Protein AF-G8TDH4-F1 (afdb_monomer)

Solvent-accessible surface area (backbone atoms only — not comparable to full-atom values): 6340 Å² total; per-residue (Å²): 142,82,85,84,94,84,85,73,99,62,76,85,73,72,86,79,79,88,79,86,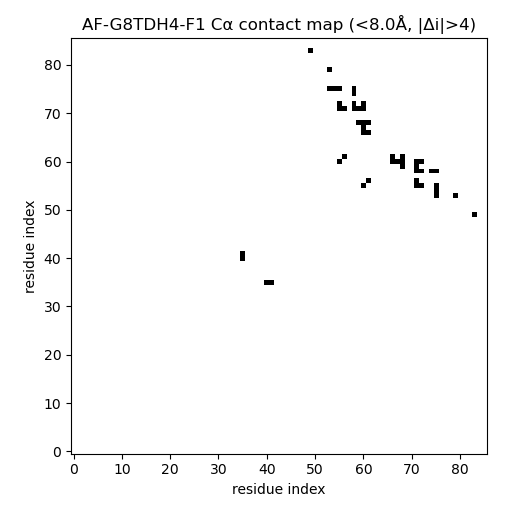82,94,80,83,81,83,87,71,78,80,75,70,74,69,83,63,42,98,92,47,63,85,82,85,83,80,90,84,75,77,92,74,84,83,62,45,56,83,51,68,35,60,96,76,88,73,61,81,42,65,66,16,49,52,49,45,52,53,57,54,57,54,65,76,77,112

Foldseek 3Di:
DDDDDDDDPPPVPPPPPPDDDPDPPPPDDDPPPPCDDPVDDDDDDDDDADPDDFDLVVLVDDPPVPDDSVNSVVVSVVVRVVVVVD

Organism: Niastella koreensis (strain DSM 17620 / KACC 11465 / NBRC 106392 / GR20-10) (NCBI:txid700598)

Radius of gyration: 41.24 Å; Cα contacts (8 Å, |Δi|>4): 25; chains: 1; bounding box: 102×32×81 Å

InterPro domains:
  IPR011050 Pectin lyase fold/virulence factor [SSF51126] (46-82)
  IPR012334 Pectin lyase fold [G3DSA:2.160.20.10] (31-85)

Mean predicted aligned error: 17.44 Å

Secondary structure (DSSP, 8-state):
--------TTGGGSTTS--S---S----------S-BTTBPPPPPPPP--S----GGGGT---SSSS-THHHHHHHHHHHHHHT--

Sequence (86 aa):
MVIMMKKNKIVSGIMAMVCLPVAFLHGQTSKEKETFSWSNLPGVEQPVFNTDTFNIVQFGSVADGLTLNTNSINKAISTCSEKVVA

Structure (mmCIF, N/CA/C/O backbone):
data_AF-G8TDH4-F1
#
_entry.id   AF-G8TDH4-F1
#
loop_
_atom_site.group_PDB
_atom_site.id
_atom_site.type_symbol
_atom_site.label_atom_id
_atom_site.label_alt_id
_atom_site.label_comp_id
_atom_site.label_asym_id
_atom_site.label_entity_id
_atom_site.label_seq_id
_atom_site.pdbx_PDB_ins_code
_atom_site.Cartn_x
_atom_site.Cartn_y
_atom_site.Cartn_z
_atom_site.occupancy
_atom_site.B_iso_or_equiv
_atom_site.auth_seq_id
_atom_site.auth_comp_id
_atom_site.auth_asym_id
_atom_site.auth_atom_id
_atom_site.pdbx_PDB_model_num
ATOM 1 N N . MET A 1 1 ? 82.591 -18.510 -67.662 1.00 45.75 1 MET A N 1
ATOM 2 C CA . MET A 1 1 ? 81.833 -18.015 -66.494 1.00 45.75 1 MET A CA 1
ATOM 3 C C . MET A 1 1 ? 82.807 -17.958 -65.325 1.00 45.75 1 MET A C 1
ATOM 5 O O . MET A 1 1 ? 83.179 -18.988 -64.787 1.00 45.75 1 MET A O 1
ATOM 9 N N . VAL A 1 2 ? 83.368 -16.774 -65.089 1.00 40.12 2 VAL A N 1
ATOM 10 C CA . VAL A 1 2 ? 84.573 -16.521 -64.287 1.00 40.12 2 VAL A CA 1
ATOM 11 C C . VAL A 1 2 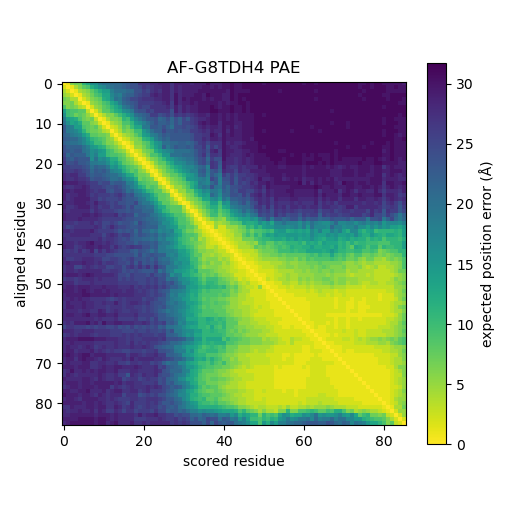? 84.150 -15.758 -63.024 1.00 40.12 2 VAL A C 1
ATOM 13 O O . VAL A 1 2 ? 83.580 -14.684 -63.139 1.00 40.12 2 VAL A O 1
ATOM 16 N N . ILE A 1 3 ? 84.454 -16.338 -61.857 1.00 44.28 3 IL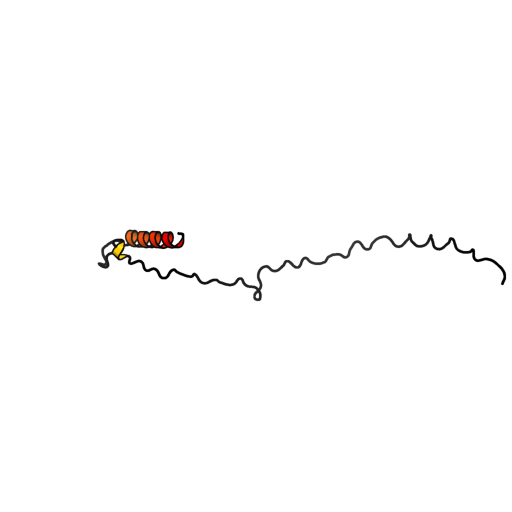E A N 1
ATOM 17 C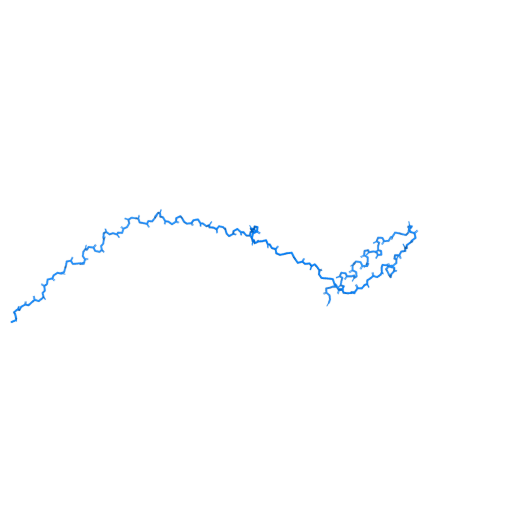 CA . ILE A 1 3 ? 84.854 -15.675 -60.597 1.00 44.28 3 ILE A CA 1
ATOM 18 C C . ILE A 1 3 ? 83.811 -14.865 -59.775 1.00 44.28 3 ILE A C 1
ATOM 20 O O . ILE A 1 3 ? 83.357 -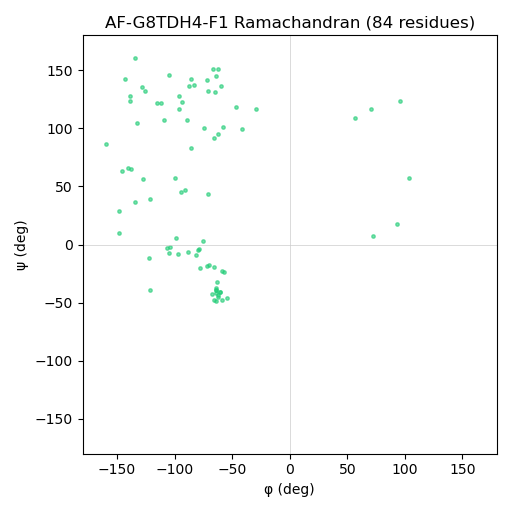13.791 -60.143 1.00 44.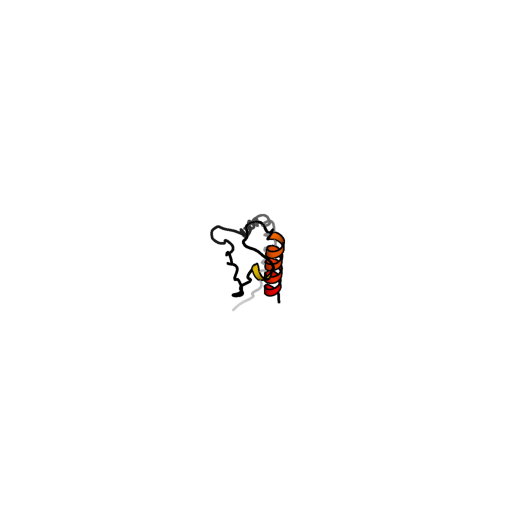28 3 ILE A O 1
ATOM 24 N N . MET A 1 4 ? 83.594 -15.390 -58.555 1.00 38.62 4 MET A N 1
ATOM 25 C CA . MET A 1 4 ? 83.424 -14.749 -57.230 1.00 38.62 4 MET A CA 1
ATOM 26 C C . MET A 1 4 ? 82.333 -13.687 -56.988 1.00 38.62 4 MET A C 1
ATOM 28 O O . MET A 1 4 ? 82.509 -12.497 -57.234 1.00 38.62 4 MET A O 1
ATOM 32 N N . MET A 1 5 ? 81.317 -14.092 -56.217 1.00 53.91 5 MET A N 1
ATOM 33 C CA . MET A 1 5 ? 80.586 -13.218 -55.293 1.00 53.91 5 MET A CA 1
ATOM 34 C C . MET A 1 5 ? 81.273 -13.221 -53.918 1.00 53.91 5 MET A C 1
ATOM 36 O O . MET A 1 5 ? 81.158 -14.187 -53.167 1.00 53.91 5 MET A O 1
ATOM 40 N N . LYS A 1 6 ? 81.961 -12.131 -53.554 1.00 55.12 6 LYS A N 1
ATOM 41 C CA . LYS A 1 6 ? 82.209 -11.768 -52.145 1.00 55.12 6 LYS A CA 1
ATOM 42 C C . LYS A 1 6 ? 82.545 -10.286 -52.016 1.00 55.12 6 LYS A C 1
ATOM 44 O O . LYS A 1 6 ? 83.711 -9.909 -52.002 1.00 55.12 6 LYS A O 1
ATOM 49 N N . LYS A 1 7 ? 81.523 -9.440 -51.896 1.00 54.72 7 LYS A N 1
ATOM 50 C CA . LYS A 1 7 ? 81.668 -8.053 -51.439 1.00 54.72 7 LYS A CA 1
ATOM 51 C C . LYS A 1 7 ? 80.456 -7.671 -50.583 1.00 54.72 7 LYS A C 1
ATOM 53 O O . LYS A 1 7 ? 79.343 -8.074 -50.894 1.00 54.72 7 LYS A O 1
ATOM 58 N N . ASN A 1 8 ? 80.725 -6.885 -49.537 1.00 50.97 8 ASN A N 1
ATOM 59 C CA . ASN A 1 8 ? 79.784 -6.055 -48.765 1.00 50.97 8 ASN A CA 1
ATOM 60 C C . ASN A 1 8 ? 79.343 -6.562 -47.379 1.00 50.97 8 ASN A C 1
ATOM 62 O O . ASN A 1 8 ? 78.165 -6.567 -47.041 1.00 50.97 8 ASN A O 1
ATOM 66 N N . LYS A 1 9 ? 80.323 -6.806 -46.496 1.00 50.50 9 LYS A N 1
ATOM 67 C CA . LYS A 1 9 ? 80.161 -6.697 -45.028 1.00 50.50 9 LYS A CA 1
ATOM 68 C C . LYS A 1 9 ? 80.024 -5.226 -44.559 1.00 50.50 9 LYS A C 1
ATOM 70 O O . LYS A 1 9 ? 80.696 -4.821 -43.620 1.00 50.50 9 LYS A O 1
ATOM 75 N N . ILE A 1 10 ? 79.231 -4.401 -45.250 1.00 54.47 10 ILE A N 1
ATOM 76 C CA . ILE A 1 10 ? 79.121 -2.944 -44.982 1.00 54.47 10 ILE A CA 1
ATOM 77 C C . ILE A 1 10 ? 77.671 -2.521 -44.669 1.00 54.47 10 ILE A C 1
ATOM 79 O O . ILE A 1 10 ? 77.437 -1.454 -44.117 1.00 54.47 10 ILE A O 1
ATOM 83 N N . VAL A 1 11 ? 76.676 -3.386 -44.898 1.00 49.47 11 VAL A N 1
ATOM 84 C CA . VAL A 1 11 ? 75.254 -3.045 -44.664 1.00 49.47 11 VAL A CA 1
ATOM 85 C C . VAL A 1 11 ? 74.839 -3.179 -43.185 1.00 49.47 11 VAL A C 1
ATOM 87 O O . VAL A 1 11 ? 73.783 -2.705 -42.787 1.00 49.47 11 VAL A O 1
ATOM 90 N N . SER A 1 12 ? 75.696 -3.742 -42.327 1.00 45.19 12 SER A N 1
ATOM 91 C CA . SER A 1 12 ? 75.403 -3.932 -40.895 1.00 45.19 12 SER A CA 1
ATOM 92 C C . SER A 1 12 ? 75.572 -2.665 -40.035 1.00 45.19 12 SER A C 1
ATOM 94 O O . SER A 1 12 ? 75.313 -2.723 -38.838 1.00 45.19 12 SER A O 1
ATOM 96 N N . GLY A 1 13 ? 76.035 -1.544 -40.606 1.00 47.84 13 GLY A N 1
ATOM 97 C CA . GLY A 1 13 ? 76.460 -0.358 -39.846 1.00 47.84 13 GLY A CA 1
ATOM 98 C C . GLY A 1 13 ? 75.534 0.862 -39.884 1.00 47.84 13 GLY A C 1
ATOM 99 O O . GLY A 1 13 ? 75.839 1.848 -39.226 1.00 47.84 13 GLY A O 1
ATOM 100 N N . ILE A 1 14 ? 74.427 0.837 -40.635 1.00 50.91 14 ILE A N 1
ATOM 101 C CA . ILE A 1 14 ? 73.538 2.016 -40.777 1.00 50.91 14 ILE A CA 1
ATOM 102 C C . ILE A 1 14 ? 72.244 1.858 -39.952 1.00 50.91 14 ILE A C 1
ATOM 104 O O . ILE A 1 14 ? 71.499 2.808 -39.733 1.00 50.91 14 ILE A O 1
ATOM 108 N N . MET A 1 15 ? 72.014 0.682 -39.368 1.00 48.81 15 MET A N 1
ATOM 109 C CA . MET A 1 15 ? 70.836 0.383 -38.550 1.00 48.81 15 MET A CA 1
ATOM 110 C C . MET A 1 15 ? 71.076 0.676 -37.059 1.00 48.81 15 MET A C 1
ATOM 112 O O . MET A 1 15 ? 70.817 -0.166 -36.209 1.00 48.81 15 MET A O 1
ATOM 116 N N . ALA A 1 16 ? 71.647 1.839 -36.732 1.00 52.53 16 ALA A N 1
ATOM 117 C CA . ALA A 1 16 ? 71.904 2.228 -35.337 1.00 52.53 16 ALA A CA 1
ATOM 118 C C . ALA A 1 16 ? 71.824 3.743 -35.054 1.00 52.53 16 ALA A C 1
ATOM 120 O O . ALA A 1 16 ? 72.183 4.169 -33.962 1.00 52.53 16 ALA A O 1
ATOM 121 N N . MET A 1 17 ? 71.346 4.572 -35.992 1.00 53.28 17 MET A N 1
ATOM 122 C CA . MET A 1 17 ? 71.323 6.037 -35.814 1.00 53.28 17 MET A CA 1
ATOM 123 C C . MET A 1 17 ? 69.996 6.697 -36.215 1.00 53.28 17 MET A C 1
ATOM 125 O O . MET A 1 17 ? 69.972 7.800 -36.746 1.00 53.28 17 MET A O 1
ATOM 129 N N . VAL A 1 18 ? 68.873 6.027 -35.953 1.00 52.66 18 VAL A N 1
ATOM 130 C CA . VAL A 1 18 ? 67.541 6.658 -35.945 1.00 52.66 18 VAL A CA 1
ATOM 131 C C . VAL A 1 18 ? 66.780 6.113 -34.738 1.00 52.66 18 VAL A C 1
ATOM 133 O O . VAL A 1 18 ? 65.831 5.348 -34.855 1.00 52.66 18 VAL A O 1
ATOM 136 N N . CYS A 1 19 ? 67.271 6.427 -33.544 1.00 54.09 19 CYS A N 1
ATOM 137 C CA . CYS A 1 19 ? 66.547 6.193 -32.304 1.00 54.09 19 CYS A CA 1
ATOM 138 C C . CYS A 1 19 ? 66.752 7.423 -31.416 1.00 54.09 19 CYS A C 1
ATOM 140 O O . CYS A 1 19 ? 67.897 7.759 -31.123 1.00 54.09 19 CYS A O 1
ATOM 142 N N . LEU A 1 20 ? 65.628 8.029 -31.000 1.00 53.31 20 LEU A N 1
ATOM 143 C CA . LEU A 1 20 ? 65.428 9.185 -30.099 1.00 53.31 20 LEU A CA 1
ATOM 144 C C . LEU A 1 20 ? 65.255 10.553 -30.813 1.00 53.31 20 LEU A C 1
ATOM 146 O O . LEU A 1 20 ? 66.173 10.944 -31.530 1.00 53.31 20 LEU A O 1
ATOM 150 N N . PRO A 1 21 ? 64.152 11.329 -30.612 1.00 46.69 21 PRO A N 1
ATOM 151 C CA . PRO A 1 21 ? 63.018 11.167 -29.685 1.00 46.69 21 PRO A CA 1
ATOM 152 C C . PRO A 1 21 ? 61.628 11.372 -30.353 1.00 46.69 21 PRO A C 1
ATOM 154 O O . PRO A 1 21 ? 61.180 12.500 -30.539 1.00 46.69 21 PRO A O 1
ATOM 157 N N . VAL A 1 22 ? 60.870 10.303 -30.631 1.00 56.12 22 VAL A N 1
ATOM 158 C CA . VAL A 1 22 ? 59.406 10.398 -30.874 1.00 56.12 22 VAL A CA 1
ATOM 159 C C . VAL A 1 22 ? 58.677 9.990 -29.594 1.00 56.12 22 VAL A C 1
ATOM 161 O O . VAL A 1 22 ? 57.924 9.026 -29.551 1.00 56.12 22 VAL A O 1
ATOM 164 N N . ALA A 1 23 ? 58.975 10.691 -28.503 1.00 56.53 23 ALA A N 1
ATOM 165 C CA . ALA A 1 23 ? 58.382 10.437 -27.193 1.00 56.53 23 ALA A CA 1
ATOM 166 C C . ALA A 1 23 ? 57.655 11.679 -26.660 1.00 56.53 23 ALA A C 1
ATOM 168 O O . ALA A 1 23 ? 57.762 11.970 -25.481 1.00 56.53 23 ALA A O 1
ATOM 169 N N . PHE A 1 24 ? 56.950 12.438 -27.511 1.00 56.00 24 PHE A N 1
ATOM 170 C CA . PHE A 1 24 ? 56.152 13.595 -27.066 1.00 56.00 24 PHE A CA 1
ATOM 171 C C . PHE A 1 24 ? 54.889 13.883 -27.899 1.00 56.00 24 PHE A C 1
ATOM 173 O O . PHE A 1 24 ? 54.438 15.019 -27.942 1.00 56.00 24 PHE A O 1
ATOM 180 N N . LEU A 1 25 ? 54.258 12.882 -28.524 1.00 52.94 25 LEU A N 1
ATOM 181 C CA . LEU A 1 25 ? 52.899 13.047 -29.071 1.00 52.94 25 LEU A CA 1
ATOM 182 C C . LEU A 1 25 ? 52.038 11.797 -28.855 1.00 52.94 25 LEU A C 1
ATOM 184 O O . LEU A 1 25 ? 51.608 11.147 -29.796 1.00 52.94 25 LEU A O 1
ATOM 188 N N . HIS A 1 26 ? 51.735 11.493 -27.596 1.00 52.72 26 HIS A N 1
ATOM 189 C CA . HIS A 1 26 ? 50.505 10.770 -27.257 1.00 52.72 26 HIS A CA 1
ATOM 190 C C . HIS A 1 26 ? 49.744 11.557 -26.189 1.00 52.72 26 HIS A C 1
ATOM 192 O O . HIS A 1 26 ? 49.460 11.072 -25.101 1.00 52.72 26 HIS A O 1
ATOM 198 N N . GLY A 1 27 ? 49.434 12.816 -26.500 1.00 54.16 27 GLY A N 1
ATOM 199 C CA . GLY A 1 27 ? 48.312 13.505 -25.877 1.00 54.16 27 GLY A CA 1
ATOM 200 C C . GLY A 1 27 ? 47.057 13.170 -26.672 1.00 54.16 27 GLY A C 1
ATOM 201 O O . GLY A 1 27 ? 46.692 13.920 -27.570 1.00 54.16 27 GLY A O 1
ATOM 202 N N . GLN A 1 28 ? 46.426 12.028 -26.396 1.00 57.03 28 GLN A N 1
ATOM 203 C CA . GLN A 1 28 ? 45.063 11.776 -26.857 1.00 57.03 28 GLN A CA 1
ATOM 204 C C . GLN A 1 28 ? 44.142 11.825 -25.648 1.00 57.03 28 GLN A C 1
ATOM 206 O O . GLN A 1 28 ? 44.173 10.974 -24.765 1.00 57.03 28 GLN A O 1
ATOM 211 N N . THR A 1 29 ? 43.392 12.921 -25.631 1.00 49.25 29 THR A N 1
ATOM 212 C CA . THR A 1 29 ? 42.237 13.230 -24.803 1.00 49.25 29 THR A CA 1
ATOM 213 C C . THR A 1 29 ? 41.466 11.977 -24.403 1.00 49.25 29 THR A C 1
ATOM 215 O O . THR A 1 29 ? 40.870 11.296 -25.239 1.00 49.25 29 THR A O 1
ATOM 218 N N . SER A 1 30 ? 41.422 11.696 -23.102 1.00 55.50 30 SER A N 1
ATOM 219 C CA . SER A 1 30 ? 40.376 10.859 -22.534 1.00 55.50 30 SER A CA 1
ATOM 220 C C . SER A 1 30 ? 39.058 11.546 -22.887 1.00 55.50 30 SER A C 1
ATOM 222 O O . SER A 1 30 ? 38.700 12.553 -22.281 1.00 55.50 30 SER A O 1
ATOM 224 N N . LYS A 1 31 ? 38.344 11.056 -23.908 1.00 56.25 31 LYS A N 1
ATOM 225 C CA . LYS A 1 31 ? 36.904 11.285 -23.970 1.00 56.25 31 LYS A CA 1
ATOM 226 C C . LYS A 1 31 ? 36.354 10.597 -22.735 1.00 56.25 31 LYS A C 1
ATOM 228 O O . LYS A 1 31 ? 36.165 9.382 -22.731 1.00 56.25 31 LYS A O 1
ATOM 233 N N . GLU A 1 32 ? 36.187 11.376 -21.675 1.00 63.41 32 GLU A N 1
ATOM 234 C CA . GLU A 1 32 ? 35.298 11.025 -20.588 1.00 63.41 32 GLU A CA 1
ATOM 235 C C . GLU A 1 32 ? 34.003 10.563 -21.253 1.00 63.41 32 GLU A C 1
ATOM 237 O O . GLU A 1 32 ? 33.427 11.260 -22.093 1.00 63.41 32 GLU A O 1
ATOM 242 N N . LYS A 1 33 ? 33.644 9.299 -21.025 1.00 61.91 33 LYS A N 1
ATOM 243 C CA . LYS A 1 33 ? 32.392 8.744 -21.514 1.00 61.91 33 LYS A CA 1
ATOM 244 C C . LYS A 1 33 ? 31.315 9.507 -20.758 1.00 61.91 33 LYS A C 1
ATOM 246 O O . LYS A 1 33 ? 30.997 9.128 -19.635 1.00 61.91 33 LYS A O 1
ATOM 251 N N . GLU A 1 34 ? 30.852 10.605 -21.356 1.00 65.62 34 GLU A N 1
ATOM 252 C CA . GLU A 1 34 ? 29.718 11.421 -20.923 1.00 65.62 34 GLU A CA 1
ATOM 253 C C . GLU A 1 34 ? 28.626 10.449 -20.477 1.00 65.62 34 GLU A C 1
ATOM 255 O O . GLU A 1 34 ? 27.986 9.781 -21.291 1.00 65.62 34 GLU A O 1
ATOM 260 N N . THR A 1 35 ? 28.527 10.244 -19.162 1.00 68.06 35 THR A N 1
ATOM 261 C CA . THR A 1 35 ? 27.724 9.152 -18.590 1.00 68.06 35 THR A CA 1
ATOM 262 C C . THR A 1 35 ? 26.235 9.433 -18.798 1.00 68.06 35 THR A C 1
ATOM 264 O O . THR A 1 35 ? 25.424 8.511 -18.808 1.00 68.06 35 THR A O 1
ATOM 267 N N . PHE A 1 36 ? 25.897 10.692 -19.093 1.00 75.25 36 PHE A N 1
ATOM 268 C CA . PHE A 1 36 ? 24.562 11.160 -19.413 1.00 75.25 36 PHE A CA 1
ATOM 269 C C . PHE A 1 36 ? 24.634 12.160 -20.570 1.00 75.25 36 PHE A C 1
ATOM 271 O O . PHE A 1 36 ? 25.379 13.133 -20.516 1.00 75.25 36 PHE A O 1
ATOM 278 N N . SER A 1 37 ? 23.841 11.938 -21.614 1.00 82.50 37 SER A N 1
ATOM 279 C CA . SER A 1 37 ? 23.633 12.897 -22.703 1.00 82.50 37 SER A CA 1
ATOM 280 C C . SER A 1 37 ? 22.142 12.983 -23.010 1.00 82.50 37 SER A C 1
ATOM 282 O O . SER A 1 37 ? 21.392 12.059 -22.704 1.00 82.50 37 SER A O 1
ATOM 284 N N . TRP A 1 38 ? 21.690 14.049 -23.675 1.00 82.56 38 TRP A N 1
ATOM 285 C CA . TRP A 1 38 ? 20.297 14.140 -24.146 1.00 82.56 38 TRP A CA 1
ATOM 286 C C . TRP A 1 38 ? 19.898 12.978 -25.070 1.00 82.56 38 TRP A C 1
ATOM 288 O O . TRP A 1 38 ? 18.724 12.640 -25.172 1.00 82.56 38 TRP A O 1
ATOM 298 N N . SER A 1 39 ? 20.881 12.350 -25.720 1.00 84.25 39 SER A N 1
ATOM 299 C CA . SER A 1 39 ? 20.725 11.142 -26.535 1.00 84.25 39 SER A CA 1
ATOM 300 C C . SER A 1 39 ? 20.857 9.821 -25.758 1.00 84.25 39 SER A C 1
ATOM 302 O O . SER A 1 39 ? 20.637 8.766 -26.344 1.00 84.25 39 SER A O 1
ATOM 304 N N . ASN A 1 40 ? 21.229 9.855 -24.475 1.00 84.12 40 ASN A N 1
ATOM 305 C CA . ASN A 1 40 ? 21.445 8.695 -23.607 1.00 84.12 40 ASN A CA 1
ATOM 306 C C . ASN A 1 40 ? 21.016 9.022 -22.165 1.00 84.12 40 ASN A C 1
ATOM 308 O O . ASN A 1 40 ? 21.834 9.073 -21.242 1.00 84.12 40 ASN A O 1
ATOM 312 N N . LEU A 1 41 ? 19.723 9.303 -21.996 1.00 87.75 41 LEU A N 1
ATOM 313 C CA . LEU A 1 41 ? 19.108 9.454 -20.682 1.00 87.75 41 LEU A CA 1
ATOM 314 C C . LEU A 1 41 ? 18.680 8.075 -20.160 1.00 87.75 41 LEU A C 1
ATOM 316 O O . LEU A 1 41 ? 18.205 7.253 -20.947 1.00 87.75 41 LEU A O 1
ATOM 320 N N . PRO A 1 42 ? 18.821 7.805 -18.853 1.00 85.38 42 PRO A 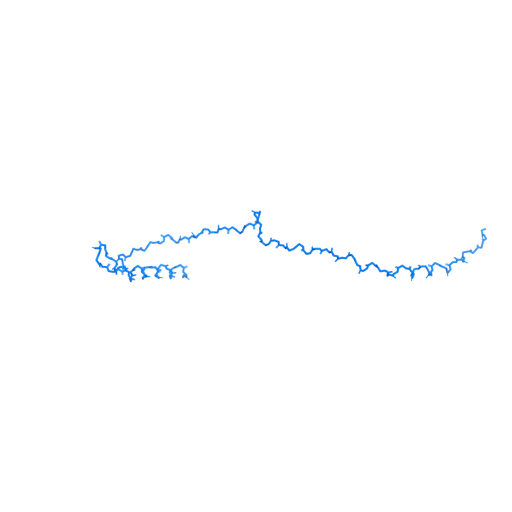N 1
ATOM 321 C CA . PRO A 1 42 ? 18.287 6.589 -18.262 1.00 85.38 42 PRO A CA 1
ATOM 322 C C . PRO A 1 42 ? 16.769 6.536 -18.463 1.00 85.38 42 PRO A C 1
ATOM 324 O O . PRO A 1 42 ? 16.067 7.535 -18.293 1.00 85.38 42 PRO A O 1
ATOM 327 N N . GLY A 1 43 ? 16.270 5.362 -18.847 1.00 86.00 43 GLY A N 1
ATOM 328 C CA . GLY A 1 43 ? 14.836 5.119 -18.950 1.00 86.00 43 GLY A CA 1
ATOM 329 C C . GLY A 1 43 ? 14.168 5.217 -17.579 1.00 86.00 43 GLY A C 1
ATOM 330 O O . GLY A 1 43 ? 14.758 4.845 -16.566 1.00 86.00 43 GLY A O 1
ATOM 331 N N . VAL A 1 44 ? 12.935 5.722 -17.550 1.00 89.50 44 VAL A N 1
ATOM 332 C CA . VAL A 1 44 ? 12.101 5.715 -16.344 1.00 89.50 44 VAL A CA 1
ATOM 333 C C . VAL A 1 44 ? 11.239 4.462 -16.378 1.00 89.50 44 VAL A C 1
ATOM 335 O O . VAL A 1 44 ? 10.475 4.265 -17.323 1.00 89.50 44 VAL A O 1
ATOM 338 N N . GLU A 1 45 ? 11.343 3.630 -15.348 1.00 90.75 45 GLU A N 1
ATOM 339 C CA . GLU A 1 45 ? 10.434 2.504 -15.156 1.00 90.75 45 GLU A CA 1
ATOM 340 C C . GLU A 1 45 ? 9.203 2.950 -14.369 1.00 90.75 45 GLU A C 1
ATOM 342 O O . GLU A 1 45 ? 9.296 3.693 -13.388 1.00 90.75 45 GLU A O 1
ATOM 347 N N . GLN A 1 46 ? 8.030 2.506 -14.815 1.00 92.94 46 GLN A N 1
ATOM 348 C CA . GLN A 1 46 ? 6.787 2.739 -14.092 1.00 92.94 46 GLN A CA 1
ATOM 349 C C . GLN A 1 46 ? 6.625 1.677 -13.000 1.00 92.94 46 GLN A C 1
ATOM 351 O O . GLN A 1 46 ? 6.862 0.497 -13.269 1.00 92.94 46 GLN A O 1
ATOM 356 N N . PRO A 1 47 ? 6.191 2.057 -11.786 1.00 89.19 47 PRO A N 1
ATOM 357 C CA . PRO A 1 47 ? 5.907 1.080 -10.750 1.00 89.19 47 PRO A CA 1
ATOM 358 C C . PRO A 1 47 ? 4.730 0.199 -11.177 1.00 89.19 47 PRO A C 1
ATOM 360 O O . PRO A 1 47 ? 3.682 0.694 -11.596 1.00 89.19 47 PRO A O 1
ATOM 363 N N . VAL A 1 48 ? 4.904 -1.114 -11.045 1.00 89.38 48 VAL A N 1
ATOM 364 C CA . VAL A 1 48 ? 3.827 -2.092 -11.209 1.00 89.38 48 VAL A CA 1
ATOM 365 C C . VAL A 1 48 ? 3.278 -2.414 -9.827 1.00 89.38 48 VAL A C 1
ATOM 367 O O . VAL A 1 48 ? 4.034 -2.744 -8.915 1.00 89.38 48 VAL A O 1
ATOM 370 N N . PHE A 1 49 ? 1.963 -2.307 -9.668 1.00 86.88 49 PHE A N 1
ATOM 371 C CA . PHE A 1 49 ? 1.280 -2.624 -8.418 1.00 86.88 49 PHE A CA 1
ATOM 372 C C . PHE A 1 49 ? 0.555 -3.962 -8.533 1.00 86.88 49 PHE A C 1
ATOM 374 O O . PHE A 1 49 ? 0.024 -4.305 -9.592 1.00 86.88 49 PHE A O 1
ATOM 381 N N . ASN A 1 50 ? 0.499 -4.697 -7.424 1.00 87.50 50 ASN A N 1
ATOM 382 C CA . ASN A 1 50 ? -0.325 -5.896 -7.323 1.00 87.50 50 ASN A CA 1
ATOM 383 C C . ASN A 1 50 ? -1.807 -5.538 -7.505 1.00 87.50 50 ASN A C 1
ATOM 385 O O . ASN A 1 50 ? -2.249 -4.453 -7.133 1.00 87.50 50 ASN A O 1
ATOM 389 N N . THR A 1 51 ? -2.600 -6.477 -8.020 1.00 90.31 51 THR A N 1
ATOM 390 C CA . THR A 1 51 ? -4.053 -6.301 -8.213 1.00 90.31 51 THR A CA 1
ATOM 391 C C . THR A 1 51 ? -4.857 -6.393 -6.910 1.00 90.31 51 THR A C 1
ATOM 393 O O . THR A 1 51 ? -6.087 -6.370 -6.935 1.00 90.31 51 THR A O 1
ATOM 396 N N . ASP A 1 52 ? -4.180 -6.547 -5.772 1.00 89.69 52 ASP A N 1
ATOM 397 C CA . ASP A 1 52 ? -4.796 -6.628 -4.453 1.00 89.69 52 ASP A CA 1
ATOM 398 C C . ASP A 1 52 ? -5.458 -5.304 -4.055 1.00 89.69 52 ASP A C 1
ATOM 400 O O . ASP A 1 52 ? -5.028 -4.217 -4.432 1.00 89.69 52 ASP A O 1
ATOM 404 N N . THR A 1 53 ? -6.506 -5.392 -3.237 1.00 92.56 53 THR A N 1
ATOM 405 C CA . THR A 1 53 ? -7.209 -4.224 -2.697 1.00 92.56 53 THR A CA 1
ATOM 406 C C . THR A 1 53 ? -7.272 -4.308 -1.180 1.00 92.56 53 THR A C 1
ATOM 408 O O . THR A 1 53 ? -7.670 -5.331 -0.624 1.00 92.56 53 THR A O 1
ATOM 411 N N . PHE A 1 54 ? -6.932 -3.207 -0.511 1.00 94.06 54 PHE A N 1
ATOM 412 C CA . PHE A 1 54 ? -7.012 -3.070 0.940 1.00 94.06 54 PHE A CA 1
ATOM 413 C C . PHE A 1 54 ? -8.040 -2.000 1.289 1.00 94.06 54 PHE A C 1
ATOM 415 O O . PHE A 1 54 ? -7.919 -0.850 0.869 1.00 94.06 54 PHE A O 1
ATOM 422 N N . ASN A 1 55 ? -9.057 -2.369 2.067 1.00 96.75 55 ASN A N 1
ATOM 423 C CA . ASN A 1 55 ? -10.049 -1.415 2.543 1.00 96.75 55 ASN A CA 1
ATOM 424 C C . ASN A 1 55 ? -9.670 -0.938 3.949 1.00 96.75 55 ASN A C 1
ATOM 426 O O . ASN A 1 55 ? -9.684 -1.724 4.893 1.00 96.75 55 ASN A O 1
ATOM 430 N N . ILE A 1 56 ? -9.389 0.357 4.104 1.00 96.94 56 ILE A N 1
ATOM 431 C CA . ILE A 1 56 ? -8.992 0.968 5.385 1.00 96.94 56 ILE A CA 1
ATOM 432 C C . ILE A 1 56 ? -10.034 0.791 6.506 1.00 96.94 56 ILE A C 1
ATOM 434 O O . ILE A 1 56 ? -9.676 0.783 7.683 1.00 96.94 56 ILE A O 1
ATOM 438 N N . VAL A 1 57 ? -11.311 0.561 6.177 1.00 97.50 57 VAL A N 1
ATOM 439 C CA . VAL A 1 57 ? -12.365 0.246 7.161 1.00 97.50 57 VAL A CA 1
ATOM 440 C C . VAL A 1 57 ? -12.072 -1.071 7.887 1.00 97.50 57 VAL A C 1
ATOM 442 O O . VAL A 1 57 ? -12.328 -1.183 9.083 1.00 97.50 57 VAL A O 1
ATOM 445 N N . GLN A 1 58 ? -11.436 -2.042 7.219 1.00 97.06 58 GLN A N 1
ATOM 446 C CA . GLN A 1 58 ? -11.000 -3.301 7.844 1.00 97.06 58 GLN A CA 1
ATOM 447 C C . GLN A 1 58 ? -9.906 -3.084 8.903 1.00 97.06 58 GLN A C 1
ATOM 449 O O . GLN A 1 58 ? -9.702 -3.932 9.768 1.00 97.06 58 GLN A O 1
ATOM 454 N N . PHE A 1 59 ? -9.226 -1.937 8.859 1.00 96.81 59 PHE A N 1
ATOM 455 C CA . PHE A 1 59 ? -8.191 -1.535 9.808 1.00 96.81 59 PHE A CA 1
ATOM 456 C C . PHE A 1 59 ? -8.720 -0.586 10.893 1.00 96.81 59 PHE A C 1
ATOM 458 O O . PHE A 1 59 ? -7.939 -0.114 11.715 1.00 96.81 59 PHE A O 1
ATOM 465 N N . GLY A 1 60 ? -10.034 -0.331 10.923 1.00 96.00 60 GLY A N 1
ATOM 466 C CA . GLY A 1 60 ? -10.688 0.510 11.925 1.00 96.00 60 GLY A CA 1
ATOM 467 C C . GLY A 1 60 ? -10.845 1.972 11.515 1.00 96.00 60 GLY A C 1
ATOM 468 O O . GLY A 1 60 ? -11.028 2.817 12.385 1.00 96.00 60 GLY A O 1
ATOM 469 N N . SER A 1 61 ? -10.729 2.310 10.225 1.00 97.19 61 SER A N 1
ATOM 470 C CA . SER A 1 61 ? -11.082 3.657 9.766 1.00 97.19 61 SER A CA 1
ATOM 471 C C . SER A 1 61 ? -12.592 3.890 9.785 1.00 97.19 61 SER A C 1
ATOM 473 O O . SER A 1 61 ? -13.364 3.017 9.390 1.00 97.19 61 SER A O 1
ATOM 475 N N . VAL A 1 62 ? -13.000 5.099 10.175 1.00 97.81 62 VAL A N 1
ATOM 476 C CA . VAL A 1 62 ? -14.403 5.534 10.222 1.00 97.81 62 VAL A CA 1
ATOM 477 C C . VAL A 1 62 ? -14.557 6.860 9.471 1.00 97.81 62 VAL A C 1
ATOM 479 O O . VAL A 1 62 ? -13.738 7.768 9.613 1.00 97.81 62 VAL A O 1
ATOM 482 N N . ALA A 1 63 ? -15.599 6.970 8.644 1.00 96.44 63 ALA A N 1
ATOM 483 C CA . ALA A 1 63 ? -15.888 8.142 7.812 1.00 96.44 63 ALA A CA 1
ATOM 484 C C . ALA A 1 63 ? -16.864 9.122 8.495 1.00 96.44 63 ALA A C 1
ATOM 486 O O . ALA A 1 63 ? -17.831 9.573 7.889 1.00 96.44 63 ALA A O 1
ATOM 487 N N . ASP A 1 64 ? -16.640 9.415 9.774 1.00 96.81 64 ASP A N 1
ATOM 488 C CA . ASP A 1 64 ? -17.493 10.287 10.596 1.00 96.81 64 ASP A CA 1
ATOM 489 C C . ASP A 1 64 ? -16.982 11.738 10.688 1.00 96.81 64 ASP A C 1
ATOM 491 O O . ASP A 1 64 ? -17.671 12.606 11.216 1.00 96.81 64 ASP A O 1
ATOM 495 N N . GLY A 1 65 ? -15.772 12.008 10.185 1.00 95.81 65 GLY A N 1
ATOM 496 C CA . GLY A 1 65 ? -15.117 13.314 10.285 1.00 95.81 65 GLY A CA 1
ATOM 497 C C . GLY A 1 65 ? -14.609 13.667 11.690 1.00 95.81 65 GLY A C 1
ATOM 498 O O . GLY A 1 65 ? -14.158 14.791 11.896 1.00 95.81 65 GLY A O 1
ATOM 499 N N . LEU A 1 66 ? -14.666 12.731 12.642 1.00 96.81 66 LEU A N 1
ATOM 500 C CA . LEU A 1 66 ? -14.280 12.924 14.045 1.00 96.81 66 LEU A CA 1
ATOM 501 C C . LEU A 1 66 ? -13.176 11.951 14.471 1.00 96.81 66 LEU A C 1
ATOM 503 O O . LEU A 1 66 ? -12.259 12.321 15.203 1.00 96.81 66 LEU A O 1
ATOM 507 N N . THR A 1 67 ? -13.254 10.705 14.011 1.00 96.94 67 THR A N 1
ATOM 508 C CA . THR A 1 67 ? -12.319 9.640 14.362 1.00 96.94 67 THR A CA 1
ATOM 509 C C . THR A 1 67 ? -10.954 9.873 13.712 1.00 96.94 67 THR A C 1
ATOM 511 O O . THR A 1 67 ? -10.835 10.109 12.506 1.00 96.94 67 THR A O 1
ATOM 514 N N . LEU A 1 68 ? -9.883 9.758 14.507 1.00 96.94 68 LEU A N 1
ATOM 515 C CA . LEU A 1 68 ? -8.510 9.879 14.017 1.00 96.94 68 LEU A CA 1
ATOM 516 C C . LEU A 1 68 ? -8.093 8.627 13.229 1.00 96.94 68 LEU A C 1
ATOM 518 O O . LEU A 1 68 ? -7.672 7.620 13.796 1.00 96.94 68 LEU A O 1
ATOM 522 N N . ASN A 1 69 ? -8.145 8.721 11.901 1.00 98.31 69 ASN A N 1
ATOM 523 C CA . ASN A 1 69 ? -7.864 7.606 10.990 1.00 98.31 69 ASN A CA 1
ATOM 524 C C . ASN A 1 69 ? -6.369 7.314 10.752 1.00 98.31 69 ASN A C 1
ATOM 526 O O . ASN A 1 69 ? -6.046 6.330 10.087 1.00 98.31 69 ASN A O 1
ATOM 530 N N . THR A 1 70 ? -5.451 8.123 11.291 1.00 98.06 70 THR A N 1
ATOM 531 C CA . THR A 1 70 ? -4.001 8.022 11.033 1.00 98.06 70 THR A CA 1
ATOM 532 C C . THR A 1 70 ? -3.437 6.633 11.326 1.00 98.06 70 THR A C 1
ATOM 534 O O . THR A 1 70 ? -2.714 6.073 10.505 1.00 98.06 70 THR A O 1
ATOM 537 N N . ASN A 1 71 ? -3.795 6.040 12.468 1.00 97.62 71 ASN A N 1
ATOM 538 C CA . ASN A 1 71 ? -3.289 4.719 12.848 1.00 97.62 71 ASN A CA 1
ATOM 539 C C . ASN A 1 71 ? -3.816 3.617 11.920 1.00 97.62 71 ASN A C 1
ATOM 541 O O . ASN A 1 71 ? -3.050 2.758 11.486 1.00 97.62 71 ASN A O 1
ATOM 545 N N . SER A 1 72 ? -5.104 3.668 11.580 1.00 97.88 72 SER A N 1
ATOM 546 C CA . SER A 1 72 ? -5.760 2.706 10.691 1.00 97.88 72 SER A CA 1
ATOM 547 C C . SER A 1 72 ? -5.181 2.760 9.269 1.00 97.88 72 SER A C 1
ATOM 549 O O . SER A 1 72 ? -4.895 1.717 8.683 1.00 97.88 72 SER A O 1
ATOM 551 N N . ILE A 1 73 ? -4.920 3.966 8.742 1.00 97.88 73 ILE A N 1
ATOM 552 C CA . ILE A 1 73 ? -4.291 4.172 7.426 1.00 97.88 73 ILE A CA 1
ATOM 553 C C . ILE A 1 73 ? -2.849 3.655 7.422 1.00 97.88 73 ILE A C 1
ATOM 555 O O . ILE A 1 73 ? -2.476 2.900 6.526 1.00 97.88 73 ILE A O 1
ATOM 559 N N . ASN A 1 74 ? -2.050 4.002 8.436 1.00 97.88 74 ASN A N 1
ATOM 560 C CA . ASN A 1 74 ? -0.667 3.528 8.534 1.00 97.88 74 ASN A CA 1
ATOM 561 C C . ASN A 1 74 ? -0.601 2.002 8.607 1.00 97.88 74 ASN A C 1
ATOM 563 O O . ASN A 1 74 ? 0.218 1.386 7.932 1.00 97.88 74 ASN A O 1
ATOM 567 N N . LYS A 1 75 ? -1.512 1.382 9.364 1.00 97.38 75 LYS A N 1
ATOM 568 C CA . LYS A 1 75 ? -1.599 -0.075 9.448 1.00 97.38 75 LYS A CA 1
ATOM 569 C C . LYS A 1 75 ? -1.933 -0.707 8.094 1.00 97.38 75 LYS A C 1
ATOM 571 O O . LYS A 1 75 ? -1.288 -1.680 7.717 1.00 97.38 75 LYS A O 1
ATOM 576 N N . ALA A 1 76 ? -2.882 -0.138 7.348 1.00 96.31 76 ALA A N 1
ATOM 577 C CA . ALA A 1 76 ? -3.217 -0.613 6.006 1.00 96.31 76 ALA A CA 1
ATOM 578 C C . ALA A 1 76 ? -2.018 -0.531 5.042 1.00 96.31 76 ALA A C 1
ATOM 580 O O . ALA A 1 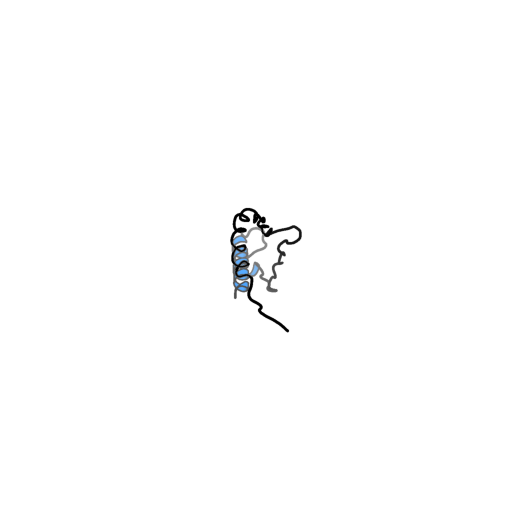76 ? -1.777 -1.469 4.284 1.00 96.31 76 ALA A O 1
ATOM 581 N N . ILE A 1 77 ? -1.236 0.555 5.106 1.00 95.75 77 ILE A N 1
ATOM 582 C CA . ILE A 1 77 ? -0.018 0.734 4.301 1.00 95.75 77 ILE A CA 1
ATOM 583 C C . ILE A 1 77 ? 1.040 -0.312 4.668 1.00 95.75 77 ILE A C 1
ATOM 585 O O . ILE A 1 77 ? 1.573 -0.959 3.770 1.00 95.75 77 ILE A O 1
ATOM 589 N N . SER A 1 78 ? 1.321 -0.515 5.960 1.00 95.94 78 SER A N 1
ATOM 590 C CA . SER A 1 78 ? 2.297 -1.517 6.412 1.00 95.94 78 SER A CA 1
ATOM 591 C C . SER A 1 78 ? 1.921 -2.921 5.944 1.00 95.94 78 SER A C 1
ATOM 5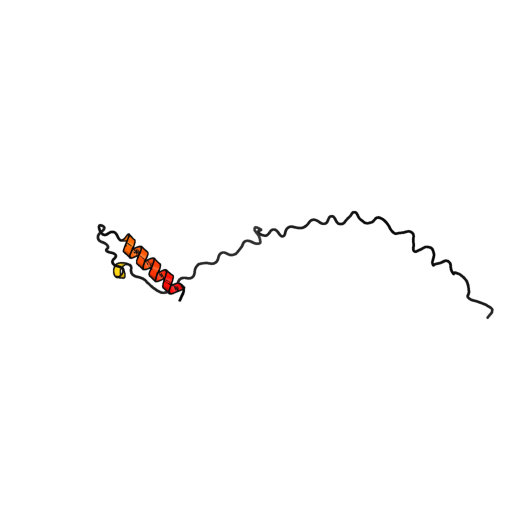93 O O . SER A 1 78 ? 2.741 -3.602 5.337 1.00 95.94 78 SER A O 1
ATOM 595 N N . THR A 1 79 ? 0.661 -3.324 6.127 1.00 94.44 79 THR A N 1
ATOM 596 C CA . THR A 1 79 ? 0.185 -4.640 5.679 1.00 94.44 79 THR A CA 1
ATOM 597 C C . THR A 1 79 ? 0.236 -4.791 4.154 1.00 94.44 79 THR A C 1
ATOM 599 O O . THR A 1 79 ? 0.607 -5.852 3.657 1.00 94.44 79 THR A O 1
ATOM 602 N N . CYS A 1 80 ? -0.098 -3.741 3.394 1.00 92.62 80 CYS A N 1
ATOM 603 C CA . CYS A 1 80 ? 0.038 -3.744 1.935 1.00 92.62 80 CYS A CA 1
ATOM 604 C C . CYS A 1 80 ? 1.505 -3.918 1.510 1.00 92.62 80 CYS A C 1
ATOM 606 O O . CYS A 1 80 ? 1.812 -4.745 0.654 1.00 92.62 80 CYS A O 1
ATOM 608 N N . SER A 1 81 ? 2.415 -3.189 2.159 1.00 92.06 81 SER A N 1
ATOM 609 C CA . SER A 1 81 ? 3.850 -3.231 1.878 1.00 92.06 81 SER A CA 1
ATOM 610 C C . SER A 1 81 ? 4.475 -4.595 2.177 1.00 92.06 81 SER A C 1
ATOM 612 O O . SER A 1 81 ? 5.328 -5.049 1.422 1.00 92.06 81 SER A O 1
ATOM 614 N N . GLU A 1 82 ? 4.070 -5.256 3.262 1.00 90.56 82 GLU A N 1
ATOM 615 C CA . GLU A 1 82 ? 4.571 -6.588 3.629 1.00 90.56 82 GLU A CA 1
ATOM 616 C C . GLU A 1 82 ? 4.195 -7.650 2.589 1.00 90.56 82 GLU A C 1
ATOM 618 O O . GLU A 1 82 ? 5.004 -8.516 2.263 1.00 90.56 82 GLU A O 1
ATOM 623 N N . LYS A 1 83 ? 2.991 -7.555 2.013 1.00 80.31 83 LYS A N 1
ATOM 624 C CA . LYS A 1 83 ? 2.484 -8.535 1.044 1.00 80.31 83 LYS A CA 1
ATOM 625 C C . LYS A 1 83 ? 3.183 -8.467 -0.322 1.00 80.31 83 LYS A C 1
ATOM 627 O O . LYS A 1 83 ? 3.097 -9.414 -1.089 1.00 80.31 83 LYS A O 1
ATOM 632 N N . VAL A 1 84 ? 3.863 -7.363 -0.635 1.00 66.94 84 VAL A N 1
ATOM 633 C CA . VAL A 1 84 ? 4.648 -7.199 -1.875 1.00 66.94 84 VAL A CA 1
ATOM 634 C C . VAL A 1 84 ? 6.009 -7.913 -1.791 1.00 66.94 84 VAL A C 1
ATOM 636 O O . VAL A 1 84 ? 6.612 -8.187 -2.824 1.00 66.94 84 VAL A O 1
ATOM 639 N N . VAL A 1 85 ? 6.501 -8.219 -0.583 1.00 59.88 85 VAL A N 1
ATOM 640 C CA . VAL A 1 85 ? 7.861 -8.751 -0.343 1.00 59.88 85 VAL A CA 1
ATOM 641 C C . VAL A 1 85 ? 7.873 -10.262 -0.032 1.00 59.88 85 VAL A C 1
ATOM 643 O O . VAL A 1 85 ? 8.947 -10.840 0.132 1.00 59.88 85 VAL A O 1
ATOM 646 N N . ALA A 1 86 ? 6.709 -10.916 0.026 1.00 48.03 86 ALA A N 1
ATOM 647 C CA . ALA A 1 86 ? 6.563 -12.359 0.263 1.00 48.03 86 ALA A CA 1
ATOM 648 C C . ALA A 1 86 ? 6.241 -13.120 -1.031 1.00 48.03 86 ALA A C 1
ATOM 650 O O . ALA A 1 86 ? 6.783 -14.237 -1.193 1.00 48.03 86 ALA A O 1
#

pLDDT: mean 75.15, std 20.39, range [38.62, 98.31]